Protein AF-A0A2I2M6R9-F1 (afdb_monomer)

Solvent-accessible surface area (backbone atoms only — not comparable to full-atom values): 4480 Å² total; per-residue (Å²): 116,74,59,61,57,50,50,54,51,51,53,51,49,55,50,50,53,51,21,51,52,34,47,76,66,69,40,89,59,17,65,57,50,38,50,52,51,52,48,45,43,61,69,48,51,45,55,52,51,49,51,64,70,54,65,76,61,60,57,64,77,71,54,88,44,74,68,57,54,47,51,55,53,54,67,72,76,110

Structure (mmCIF, N/CA/C/O backbone):
data_AF-A0A2I2M6R9-F1
#
_entry.id   AF-A0A2I2M6R9-F1
#
loop_
_atom_site.group_PDB
_atom_site.id
_atom_site.type_symbol
_atom_site.label_atom_id
_atom_site.label_alt_id
_atom_site.label_comp_id
_atom_site.label_asym_id
_atom_site.label_entity_id
_atom_site.label_seq_id
_atom_site.pdbx_PDB_ins_code
_atom_site.Cartn_x
_atom_site.Cartn_y
_atom_site.Cartn_z
_atom_site.occupancy
_atom_site.B_iso_or_equiv
_atom_site.auth_seq_id
_atom_site.auth_comp_id
_atom_site.auth_asym_id
_atom_site.auth_atom_id
_atom_site.pdbx_PDB_model_num
ATOM 1 N N . MET A 1 1 ? -17.074 -4.285 0.312 1.00 57.88 1 MET A N 1
ATOM 2 C CA . MET A 1 1 ? -16.065 -3.673 1.208 1.00 57.88 1 MET A CA 1
ATOM 3 C C . MET A 1 1 ? -14.731 -4.447 1.225 1.00 57.88 1 MET A C 1
ATOM 5 O O . MET A 1 1 ? -13.719 -3.837 0.916 1.00 57.88 1 MET A O 1
ATOM 9 N N . LYS A 1 2 ? -14.705 -5.785 1.386 1.00 64.50 2 LYS A N 1
ATOM 10 C CA . LYS A 1 2 ? -13.496 -6.607 1.102 1.00 64.50 2 LYS A CA 1
ATOM 11 C C . LYS A 1 2 ? -13.068 -6.591 -0.379 1.00 64.50 2 LYS A C 1
ATOM 13 O O . LYS A 1 2 ? -11.893 -6.746 -0.690 1.00 64.50 2 LYS A O 1
ATOM 18 N N . THR A 1 3 ? -14.027 -6.404 -1.287 1.00 74.44 3 THR A N 1
ATOM 19 C CA . THR A 1 3 ? -13.820 -6.466 -2.743 1.00 74.44 3 THR A CA 1
ATOM 20 C C . THR A 1 3 ? -12.986 -5.307 -3.283 1.00 74.44 3 THR A C 1
ATOM 22 O O . THR A 1 3 ? -12.085 -5.551 -4.068 1.00 74.44 3 THR A O 1
ATOM 25 N N . ALA A 1 4 ? -13.222 -4.071 -2.828 1.00 80.94 4 ALA A N 1
ATOM 26 C CA . ALA A 1 4 ? -12.469 -2.902 -3.294 1.00 80.94 4 ALA A CA 1
ATOM 27 C C . ALA A 1 4 ? -10.978 -3.010 -2.940 1.00 80.94 4 ALA A C 1
ATOM 29 O O . ALA A 1 4 ? -10.119 -2.791 -3.785 1.00 80.94 4 ALA A O 1
ATOM 30 N N . LEU A 1 5 ? -10.677 -3.447 -1.714 1.00 84.00 5 LEU A N 1
ATOM 31 C CA . LEU A 1 5 ? -9.306 -3.682 -1.268 1.00 84.00 5 LEU A CA 1
ATOM 32 C C . LEU A 1 5 ? -8.648 -4.852 -2.019 1.00 84.00 5 LEU A C 1
ATOM 34 O O . LEU A 1 5 ? -7.489 -4.748 -2.404 1.00 84.00 5 LEU A O 1
ATOM 38 N N . LYS A 1 6 ? -9.396 -5.935 -2.293 1.00 84.75 6 LYS A N 1
ATOM 39 C CA . LYS A 1 6 ? -8.928 -7.024 -3.171 1.00 84.75 6 LYS A CA 1
ATOM 40 C C . LYS A 1 6 ? -8.604 -6.528 -4.580 1.00 84.75 6 LYS A C 1
ATOM 42 O O . LYS A 1 6 ? -7.585 -6.927 -5.124 1.00 84.75 6 LYS A O 1
ATOM 47 N N . ILE A 1 7 ? -9.447 -5.670 -5.154 1.00 89.94 7 ILE A N 1
ATOM 48 C CA . ILE A 1 7 ? -9.234 -5.096 -6.488 1.00 89.94 7 ILE A CA 1
ATOM 49 C C . ILE A 1 7 ? -7.974 -4.223 -6.492 1.00 89.94 7 ILE A C 1
ATOM 51 O O . ILE A 1 7 ? -7.117 -4.428 -7.345 1.00 89.94 7 ILE A O 1
ATOM 55 N N . LEU A 1 8 ? -7.810 -3.326 -5.509 1.00 87.62 8 LEU A N 1
ATOM 56 C CA . LEU A 1 8 ? -6.584 -2.528 -5.352 1.00 87.62 8 LEU A CA 1
ATOM 57 C C . LEU A 1 8 ? -5.334 -3.411 -5.255 1.00 87.62 8 LEU A C 1
ATOM 59 O O . LEU A 1 8 ? -4.314 -3.121 -5.871 1.00 87.62 8 LEU A O 1
ATOM 63 N N . PHE A 1 9 ? -5.423 -4.501 -4.494 1.00 88.06 9 PHE A N 1
ATOM 64 C CA . PHE A 1 9 ? -4.313 -5.427 -4.313 1.00 88.06 9 PHE A CA 1
ATOM 65 C C . PHE A 1 9 ? -3.968 -6.194 -5.598 1.00 88.06 9 PHE A C 1
ATOM 67 O O . PHE A 1 9 ? -2.793 -6.356 -5.915 1.00 88.06 9 PHE A O 1
ATOM 74 N N . ILE A 1 10 ? -4.971 -6.617 -6.375 1.00 92.25 10 ILE A N 1
ATOM 75 C CA . ILE A 1 10 ? -4.762 -7.268 -7.679 1.00 92.25 10 ILE A CA 1
ATOM 76 C C . ILE A 1 10 ? -4.113 -6.297 -8.674 1.00 92.25 10 ILE A C 1
ATOM 78 O O . ILE A 1 10 ? -3.164 -6.675 -9.357 1.00 92.25 10 ILE A O 1
ATOM 82 N N . ILE A 1 11 ? -4.579 -5.046 -8.731 1.00 91.12 11 ILE A N 1
ATOM 83 C CA . ILE A 1 11 ? -3.986 -4.004 -9.584 1.00 91.12 11 ILE A CA 1
ATOM 84 C C . ILE A 1 11 ? -2.522 -3.770 -9.199 1.00 91.12 11 ILE A C 1
ATOM 86 O O . ILE A 1 11 ? -1.658 -3.715 -10.071 1.00 91.12 11 ILE A O 1
ATOM 90 N N . PHE A 1 12 ? -2.230 -3.692 -7.898 1.00 90.94 12 PHE A N 1
ATOM 91 C CA . PHE A 1 12 ? -0.864 -3.557 -7.400 1.00 90.94 12 PHE A CA 1
ATOM 92 C C . PHE A 1 12 ? 0.032 -4.738 -7.813 1.00 90.94 12 PHE A C 1
ATOM 94 O O . PHE A 1 12 ? 1.159 -4.525 -8.252 1.00 90.94 12 PHE A O 1
ATOM 101 N N . LEU A 1 13 ? -0.472 -5.973 -7.734 1.00 92.06 13 LEU A N 1
ATOM 102 C CA . LEU A 1 13 ? 0.246 -7.167 -8.193 1.00 92.06 13 LEU A CA 1
ATOM 103 C C . LEU A 1 13 ? 0.572 -7.095 -9.688 1.00 92.06 13 LEU A C 1
ATOM 105 O O . LEU A 1 13 ? 1.724 -7.289 -10.063 1.00 92.06 13 LEU A O 1
ATOM 109 N N . LEU A 1 14 ? -0.410 -6.766 -10.533 1.00 93.69 14 LEU A N 1
ATOM 110 C CA . LEU A 1 14 ? -0.201 -6.607 -11.979 1.00 93.69 14 LEU A CA 1
ATOM 111 C C . LEU A 1 14 ? 0.826 -5.510 -12.294 1.00 93.69 14 LEU A C 1
ATOM 113 O O . LEU A 1 14 ? 1.679 -5.691 -13.166 1.00 93.69 14 LEU A O 1
ATOM 117 N N . TRP A 1 15 ? 0.790 -4.401 -11.553 1.00 91.06 15 TRP A N 1
ATOM 118 C CA . TRP A 1 15 ? 1.790 -3.342 -11.666 1.00 91.06 15 TRP A CA 1
ATOM 119 C C . TRP A 1 15 ? 3.180 -3.858 -11.290 1.00 91.06 15 TRP A C 1
ATOM 121 O O . TRP A 1 15 ? 4.126 -3.638 -12.043 1.00 91.06 15 TRP A O 1
ATOM 131 N N . MET A 1 16 ? 3.321 -4.589 -10.180 1.00 89.25 16 MET A N 1
ATOM 132 C CA . MET A 1 16 ? 4.613 -5.146 -9.772 1.00 89.25 16 MET A CA 1
ATOM 133 C C . MET A 1 16 ? 5.165 -6.160 -10.775 1.00 89.25 16 MET A C 1
ATOM 135 O O . MET A 1 16 ? 6.352 -6.112 -11.084 1.00 89.25 16 MET A O 1
ATOM 139 N N . PHE A 1 17 ? 4.318 -7.017 -11.353 1.00 91.75 17 PHE A N 1
ATOM 140 C CA . PHE A 1 17 ? 4.737 -7.914 -12.433 1.00 91.75 17 PHE A CA 1
ATOM 141 C C . PHE A 1 17 ? 5.215 -7.138 -13.664 1.00 91.75 17 PHE A C 1
ATOM 143 O O . PHE A 1 17 ? 6.251 -7.471 -14.233 1.00 91.75 17 PHE A O 1
ATOM 150 N N . THR A 1 18 ? 4.507 -6.069 -14.037 1.00 88.81 18 THR A N 1
ATOM 151 C CA . THR A 1 18 ? 4.901 -5.199 -15.155 1.00 88.81 18 THR A CA 1
ATOM 152 C C . THR A 1 18 ? 6.229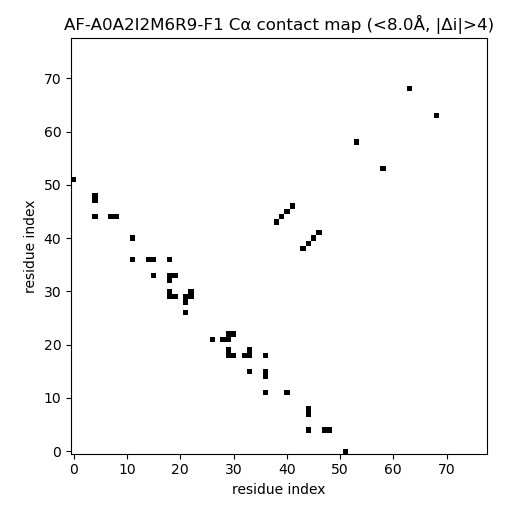 -4.499 -14.861 1.00 88.81 18 THR A C 1
ATOM 154 O O . THR A 1 18 ? 7.122 -4.494 -15.701 1.00 88.81 18 THR A O 1
ATOM 157 N N . GLY A 1 19 ? 6.401 -3.960 -13.651 1.00 86.81 19 GLY A N 1
ATOM 158 C CA . GLY A 1 19 ? 7.637 -3.313 -13.212 1.00 86.81 19 GLY A CA 1
ATOM 159 C C . GLY A 1 19 ? 8.829 -4.270 -13.204 1.00 86.81 19 GLY A C 1
ATOM 160 O O . GLY A 1 19 ? 9.891 -3.916 -13.706 1.00 86.81 19 GLY A O 1
ATOM 161 N N . ALA A 1 20 ? 8.639 -5.497 -12.711 1.00 87.50 20 ALA A N 1
ATOM 162 C CA . ALA A 1 20 ? 9.664 -6.539 -12.713 1.00 87.50 20 ALA A CA 1
ATOM 163 C C . ALA A 1 20 ? 10.033 -6.993 -14.135 1.00 87.50 20 ALA A C 1
ATOM 165 O O . ALA A 1 20 ? 11.211 -7.181 -14.436 1.00 87.50 20 ALA A O 1
ATOM 166 N N . TYR A 1 21 ? 9.047 -7.121 -15.029 1.00 88.56 21 TYR A N 1
ATOM 167 C CA . TYR A 1 21 ? 9.290 -7.431 -16.437 1.00 88.56 21 TYR A CA 1
ATOM 168 C C . TYR A 1 21 ? 10.099 -6.323 -17.125 1.00 88.56 21 TYR A C 1
ATOM 170 O O . TYR A 1 21 ? 11.105 -6.611 -17.768 1.00 88.56 21 TYR A O 1
ATOM 178 N N . LEU A 1 22 ? 9.726 -5.055 -16.917 1.00 85.88 22 LEU A N 1
ATOM 179 C CA . LEU A 1 22 ? 10.473 -3.899 -17.425 1.00 85.88 22 LEU A CA 1
ATOM 180 C C . LEU A 1 22 ? 11.911 -3.856 -16.884 1.00 85.88 22 LEU A C 1
ATOM 182 O O . LEU A 1 22 ? 12.829 -3.471 -17.614 1.00 85.88 22 LEU A O 1
ATOM 186 N N . LEU A 1 23 ? 12.113 -4.268 -15.628 1.00 84.94 23 LEU A N 1
ATOM 187 C CA . LEU A 1 23 ? 13.436 -4.329 -15.010 1.00 84.94 23 LEU A CA 1
ATOM 188 C C . LEU A 1 23 ? 14.334 -5.367 -15.683 1.00 84.94 23 LEU A C 1
ATOM 190 O O . LEU A 1 23 ? 15.494 -5.079 -15.955 1.00 84.94 23 LEU A O 1
ATOM 194 N N . ASN A 1 24 ? 13.782 -6.544 -15.993 1.00 83.62 24 ASN A N 1
ATOM 195 C CA . ASN A 1 24 ? 14.497 -7.599 -16.716 1.00 83.62 24 ASN A CA 1
ATOM 196 C C . ASN A 1 24 ? 14.864 -7.188 -18.146 1.00 83.62 24 ASN A C 1
ATOM 198 O O . ASN A 1 24 ? 15.843 -7.684 -18.689 1.00 83.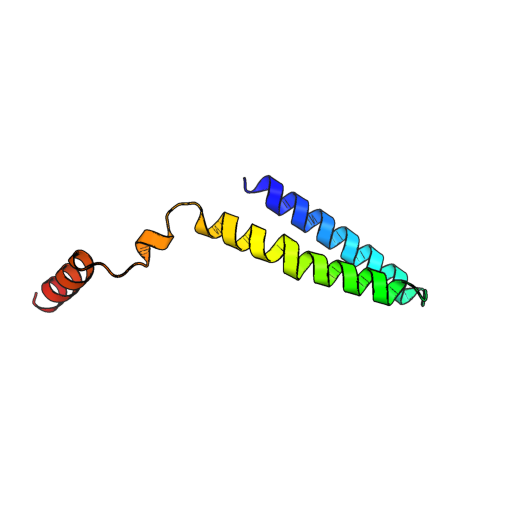62 24 ASN A O 1
ATOM 202 N N . THR A 1 25 ? 14.098 -6.284 -18.759 1.00 84.88 25 THR A N 1
ATOM 203 C CA . THR A 1 25 ? 14.415 -5.734 -20.087 1.00 84.88 25 THR A CA 1
ATOM 204 C C . THR A 1 25 ? 15.408 -4.564 -20.048 1.00 84.88 25 THR A C 1
ATOM 206 O O . THR A 1 25 ? 15.583 -3.903 -21.066 1.00 84.88 25 THR A O 1
ATOM 209 N N . GLU A 1 26 ? 16.007 -4.264 -18.884 1.00 79.00 26 GLU A N 1
ATOM 210 C CA . GLU A 1 26 ? 16.921 -3.129 -18.647 1.00 79.00 26 GLU A CA 1
ATOM 211 C C . GLU A 1 26 ? 16.375 -1.781 -19.150 1.00 79.00 26 GLU A C 1
ATOM 213 O O . GLU A 1 26 ? 17.112 -0.866 -19.522 1.00 79.00 26 GLU A O 1
ATOM 218 N N . HIS A 1 27 ? 15.048 -1.633 -19.155 1.00 77.56 27 HIS A N 1
ATOM 219 C CA . HIS A 1 27 ? 14.430 -0.426 -19.673 1.00 77.56 27 HIS A CA 1
ATOM 220 C C . HIS A 1 27 ? 14.723 0.734 -18.705 1.00 77.56 27 HIS A C 1
ATOM 222 O O . HIS A 1 27 ? 14.440 0.612 -17.510 1.00 77.56 27 HIS A O 1
ATOM 228 N N . PRO A 1 28 ? 15.198 1.903 -19.171 1.00 80.62 28 PRO A N 1
ATOM 229 C CA . PRO A 1 28 ? 15.610 3.009 -18.292 1.00 80.62 28 PRO A CA 1
ATOM 230 C C . PRO A 1 28 ? 14.488 3.546 -17.385 1.00 80.62 28 PRO A C 1
ATOM 232 O O . PRO A 1 28 ? 14.739 4.167 -16.357 1.00 80.62 28 PRO A O 1
ATOM 235 N N . ILE A 1 29 ? 13.232 3.282 -17.743 1.00 86.25 29 ILE A N 1
ATOM 236 C CA . ILE A 1 29 ? 12.033 3.736 -17.026 1.00 86.25 29 ILE A CA 1
ATOM 237 C C . ILE A 1 29 ? 11.609 2.718 -15.943 1.00 86.25 29 ILE A C 1
ATOM 239 O O . ILE A 1 29 ? 10.784 3.023 -15.082 1.00 86.25 29 ILE A O 1
ATOM 243 N N . ALA A 1 30 ? 12.195 1.516 -15.928 1.00 84.94 30 ALA A N 1
ATOM 244 C CA . ALA A 1 30 ? 11.795 0.421 -15.047 1.00 84.94 30 ALA A CA 1
ATOM 245 C C . ALA A 1 30 ? 11.922 0.772 -13.557 1.00 84.94 30 ALA A C 1
ATOM 247 O O . ALA A 1 30 ? 11.018 0.484 -12.771 1.00 84.94 30 ALA A O 1
ATOM 248 N N . GLN A 1 31 ? 13.002 1.459 -13.172 1.00 85.69 31 GLN A N 1
ATOM 249 C CA . GLN A 1 31 ? 13.208 1.902 -11.790 1.00 85.69 31 GLN A CA 1
ATOM 250 C C . GLN A 1 31 ? 12.144 2.914 -11.345 1.00 85.69 31 GLN A C 1
ATOM 252 O O . GLN A 1 31 ? 11.639 2.825 -10.227 1.00 85.69 31 GLN A O 1
ATOM 257 N N . ILE A 1 32 ? 11.748 3.833 -12.232 1.00 89.00 32 ILE A N 1
ATOM 258 C CA . ILE A 1 32 ? 10.709 4.833 -11.953 1.00 89.00 32 ILE A CA 1
ATOM 259 C C . ILE A 1 32 ? 9.345 4.149 -11.805 1.00 89.00 32 ILE A C 1
ATOM 261 O O . ILE A 1 32 ? 8.600 4.452 -10.875 1.00 89.00 32 ILE A O 1
ATOM 265 N N . VAL A 1 33 ? 9.029 3.190 -12.679 1.00 88.94 33 VAL A N 1
ATOM 266 C CA . VAL A 1 33 ? 7.760 2.441 -12.646 1.00 88.94 33 VAL A CA 1
ATOM 267 C C . VAL A 1 33 ? 7.657 1.566 -11.397 1.00 88.94 33 VAL A C 1
ATOM 269 O O . VAL A 1 33 ? 6.590 1.528 -10.780 1.00 88.94 33 VAL A O 1
ATOM 272 N N . MET A 1 34 ? 8.749 0.911 -10.984 1.00 88.94 34 MET A N 1
ATOM 273 C CA . MET A 1 34 ? 8.800 0.197 -9.704 1.00 88.94 34 MET A CA 1
ATOM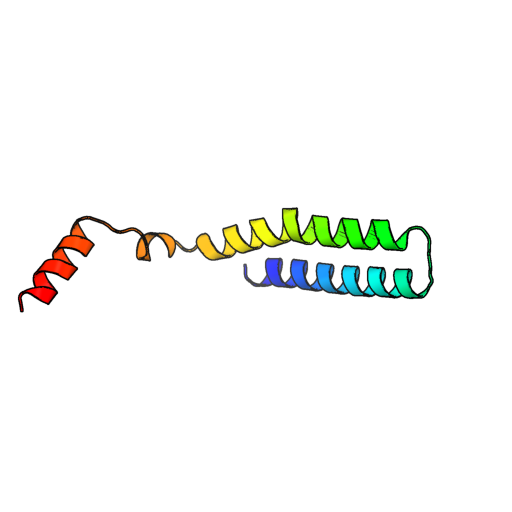 274 C C . MET A 1 34 ? 8.650 1.152 -8.518 1.00 88.94 34 MET A C 1
ATOM 276 O O . MET A 1 34 ? 7.844 0.885 -7.629 1.00 88.94 34 MET A O 1
ATOM 280 N N . GLY A 1 35 ? 9.377 2.274 -8.512 1.00 89.88 35 GLY A N 1
ATOM 281 C CA . GLY A 1 35 ? 9.304 3.274 -7.445 1.00 89.88 35 GLY A CA 1
ATOM 282 C C . GLY A 1 35 ? 7.898 3.852 -7.281 1.00 89.88 35 GLY A C 1
ATOM 283 O O . GLY A 1 35 ? 7.387 3.926 -6.165 1.00 89.88 35 GLY A O 1
ATOM 284 N N . LEU A 1 36 ? 7.222 4.168 -8.390 1.00 92.38 36 LEU A N 1
ATOM 285 C CA . LEU A 1 36 ? 5.819 4.591 -8.392 1.00 92.38 36 LEU A CA 1
ATOM 286 C C . LEU A 1 36 ? 4.881 3.506 -7.854 1.00 92.38 36 LEU A C 1
ATOM 288 O O . LEU A 1 36 ? 3.963 3.823 -7.100 1.00 92.38 36 LEU A O 1
ATOM 292 N N . GLY A 1 37 ? 5.128 2.234 -8.178 1.00 90.69 37 GLY A N 1
ATOM 293 C CA . GLY A 1 37 ? 4.378 1.110 -7.615 1.00 90.69 37 GLY A CA 1
ATOM 294 C C . GLY A 1 37 ? 4.530 1.010 -6.092 1.00 90.69 37 GLY A C 1
ATOM 295 O O . GLY A 1 37 ? 3.544 0.841 -5.374 1.00 90.69 37 GLY A O 1
ATOM 296 N N . VAL A 1 38 ? 5.748 1.186 -5.575 1.00 90.44 38 VAL A N 1
ATOM 297 C CA . VAL A 1 38 ? 6.015 1.199 -4.126 1.00 90.44 38 VAL A CA 1
ATOM 298 C C . VAL A 1 38 ? 5.375 2.416 -3.451 1.00 90.44 38 VAL A C 1
ATOM 300 O O . VAL A 1 38 ? 4.757 2.272 -2.398 1.00 90.44 38 VAL A O 1
ATOM 303 N N . LEU A 1 39 ? 5.442 3.601 -4.066 1.00 93.75 39 LEU A N 1
ATOM 304 C CA . LEU A 1 39 ? 4.764 4.800 -3.561 1.00 93.75 39 LEU A CA 1
ATOM 305 C C . LEU A 1 39 ? 3.246 4.611 -3.510 1.00 93.75 39 LEU A C 1
ATOM 307 O O . LEU A 1 39 ? 2.620 4.936 -2.503 1.00 93.75 39 LEU A O 1
ATOM 311 N N . TYR A 1 40 ? 2.654 4.026 -4.551 1.00 91.44 40 TYR A N 1
ATOM 312 C CA . TYR A 1 40 ? 1.240 3.661 -4.559 1.00 91.44 40 TYR A CA 1
ATOM 313 C C . TYR A 1 40 ? 0.898 2.729 -3.387 1.00 91.44 40 TYR A C 1
ATOM 315 O O . TYR A 1 40 ? -0.085 2.946 -2.675 1.00 91.44 40 TYR A O 1
ATOM 323 N N . MET A 1 41 ? 1.731 1.717 -3.134 1.00 89.88 41 MET A N 1
ATOM 324 C CA . MET A 1 41 ? 1.539 0.809 -2.005 1.00 89.88 41 MET A CA 1
ATOM 325 C C . MET A 1 41 ? 1.575 1.558 -0.664 1.00 89.88 41 MET A C 1
ATOM 327 O O . MET A 1 41 ? 0.688 1.374 0.170 1.00 89.88 41 MET A O 1
ATOM 331 N N . ALA A 1 42 ? 2.573 2.421 -0.470 1.00 91.81 42 ALA A N 1
ATOM 332 C CA . ALA A 1 42 ? 2.792 3.125 0.787 1.00 91.81 42 ALA A CA 1
ATOM 333 C C . ALA A 1 42 ? 1.716 4.185 1.075 1.00 91.81 42 ALA A C 1
ATOM 335 O O . ALA A 1 42 ? 1.219 4.256 2.197 1.00 91.81 42 ALA A O 1
ATOM 336 N N . PHE A 1 43 ? 1.334 4.982 0.073 1.00 92.81 43 PHE A N 1
ATOM 337 C CA . PHE A 1 43 ? 0.454 6.142 0.256 1.00 92.81 43 PHE A CA 1
ATOM 338 C C . PHE A 1 43 ? -1.020 5.877 -0.050 1.00 92.81 43 PHE A C 1
ATOM 340 O O . PHE A 1 43 ? -1.878 6.591 0.459 1.00 92.81 43 PHE A O 1
ATOM 347 N N . ILE A 1 44 ? -1.343 4.868 -0.861 1.00 89.88 44 ILE A N 1
ATOM 348 C CA . ILE A 1 44 ? -2.733 4.554 -1.220 1.00 89.88 44 ILE A CA 1
ATOM 349 C C . ILE A 1 44 ? -3.163 3.253 -0.557 1.00 89.88 44 ILE A C 1
ATOM 351 O O . ILE A 1 44 ? -4.134 3.232 0.200 1.00 89.88 44 ILE A O 1
ATOM 355 N N . LEU A 1 45 ? -2.432 2.163 -0.800 1.00 87.62 45 LEU A N 1
ATOM 356 C CA . LEU A 1 45 ? -2.852 0.846 -0.329 1.00 87.62 45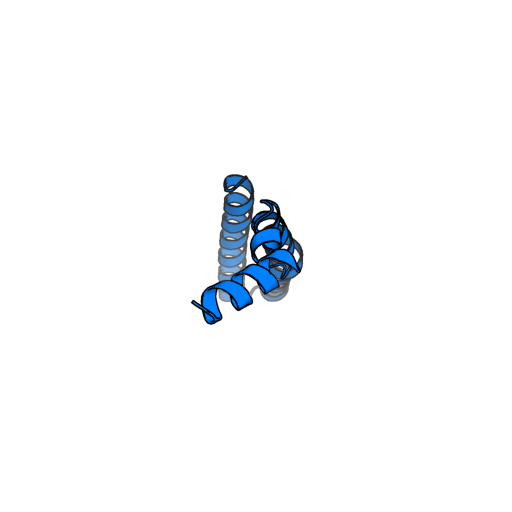 LEU A CA 1
ATOM 357 C C . LEU A 1 45 ? -2.798 0.749 1.202 1.00 87.62 45 LEU A C 1
ATOM 359 O O . LEU A 1 45 ? -3.764 0.285 1.806 1.00 87.62 45 LEU A O 1
ATOM 363 N N . MET A 1 46 ? -1.725 1.234 1.837 1.00 88.06 46 MET A N 1
ATOM 364 C CA . MET A 1 46 ? -1.550 1.164 3.294 1.00 88.06 46 MET A CA 1
ATOM 365 C C . MET A 1 46 ? -2.614 1.963 4.075 1.00 88.06 46 MET A C 1
ATOM 367 O O . MET A 1 46 ? -3.268 1.378 4.944 1.00 88.06 46 MET A O 1
ATOM 371 N N . PRO A 1 47 ? -2.880 3.251 3.774 1.00 88.94 47 PRO A N 1
ATOM 372 C CA . PRO A 1 47 ? -3.867 4.031 4.520 1.00 88.94 47 PRO A CA 1
ATOM 373 C C . PRO A 1 47 ? -5.293 3.522 4.309 1.00 88.94 47 PRO A C 1
ATOM 375 O O . PRO A 1 47 ? -6.065 3.440 5.263 1.00 88.94 47 PRO A O 1
ATOM 378 N N . ILE A 1 48 ? -5.635 3.103 3.084 1.00 88.00 48 ILE A N 1
ATOM 379 C CA . ILE A 1 48 ? -6.942 2.501 2.782 1.00 88.00 48 ILE A CA 1
ATOM 380 C C . ILE A 1 48 ? -7.103 1.169 3.520 1.00 88.00 48 ILE A C 1
ATOM 382 O O . ILE A 1 48 ? -8.175 0.894 4.063 1.00 88.00 48 ILE A O 1
ATOM 386 N N . PHE A 1 49 ? -6.049 0.350 3.577 1.00 85.12 49 PHE A N 1
ATOM 387 C CA . PHE A 1 49 ? -6.048 -0.911 4.315 1.00 85.12 49 PHE A CA 1
ATOM 388 C C . PHE A 1 49 ? -6.311 -0.689 5.809 1.00 85.12 49 PHE A C 1
ATOM 390 O O . PHE A 1 49 ? -7.177 -1.352 6.385 1.00 85.12 49 PHE A O 1
ATOM 397 N N . ILE A 1 50 ? -5.607 0.268 6.422 1.00 84.25 50 ILE A N 1
ATOM 398 C CA . ILE A 1 50 ? -5.783 0.645 7.829 1.00 84.25 50 ILE A CA 1
ATOM 399 C C . ILE A 1 50 ? -7.205 1.164 8.044 1.00 84.25 50 ILE A C 1
ATOM 401 O O . ILE A 1 50 ? -7.939 0.604 8.856 1.00 84.25 50 ILE A O 1
ATOM 405 N N . TYR A 1 51 ? -7.649 2.159 7.273 1.00 85.44 51 TYR 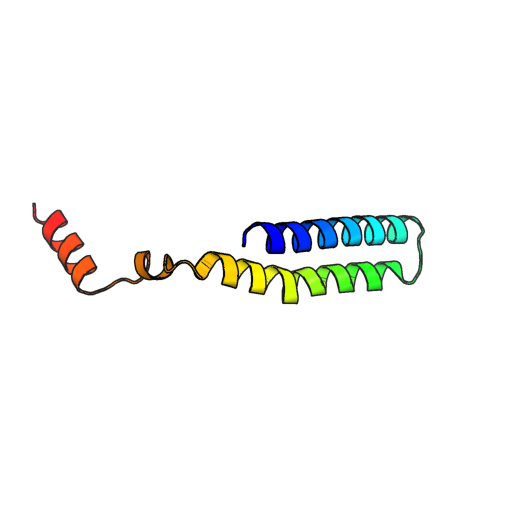A N 1
ATOM 406 C CA . TYR A 1 51 ? -9.000 2.705 7.397 1.00 85.44 51 TYR A CA 1
ATOM 407 C C . TYR A 1 51 ? -10.059 1.603 7.316 1.00 85.44 51 TYR A C 1
ATOM 409 O O . TYR A 1 51 ? -10.918 1.499 8.188 1.00 85.44 51 TYR A O 1
ATOM 417 N N . TYR A 1 52 ? -9.961 0.716 6.323 1.00 80.56 52 TYR A N 1
ATOM 418 C CA . TYR A 1 52 ? -10.898 -0.389 6.178 1.00 80.56 52 TYR A CA 1
ATOM 419 C C . TYR A 1 52 ? -10.873 -1.348 7.374 1.00 80.56 52 TYR A C 1
ATOM 421 O O . TYR A 1 52 ? -11.923 -1.804 7.823 1.00 80.56 52 TYR A O 1
ATOM 429 N N . ARG A 1 53 ? -9.688 -1.649 7.913 1.00 79.00 53 ARG A N 1
ATOM 430 C CA . ARG A 1 53 ? -9.542 -2.578 9.036 1.00 79.00 53 ARG A CA 1
ATOM 431 C C . ARG A 1 53 ? -10.052 -2.010 10.362 1.00 79.00 53 ARG A C 1
ATOM 433 O O . ARG A 1 53 ? -10.577 -2.780 11.166 1.00 79.00 53 ARG A O 1
ATOM 440 N N . TYR A 1 54 ? -9.915 -0.707 10.590 1.00 75.44 54 TYR A N 1
ATOM 441 C CA . TYR A 1 54 ? -10.313 -0.061 11.846 1.00 75.44 54 TYR A CA 1
ATOM 442 C C . TYR A 1 54 ? -11.726 0.554 11.816 1.00 75.44 54 TYR A C 1
ATOM 444 O O . TYR A 1 54 ? -12.238 0.913 12.874 1.00 75.44 54 TYR A O 1
ATOM 452 N N . LYS A 1 55 ? -12.388 0.616 10.648 1.00 71.88 55 LYS A N 1
ATOM 453 C CA . LYS A 1 55 ? -13.735 1.196 10.472 1.00 71.88 55 LYS A CA 1
ATOM 454 C C . LYS A 1 55 ? -14.858 0.481 11.240 1.00 71.88 55 LYS A C 1
ATOM 456 O O . LYS A 1 55 ? -15.831 1.126 11.602 1.00 71.88 55 LYS A O 1
ATOM 461 N N . ASP A 1 56 ? -14.731 -0.815 11.520 1.00 67.12 56 ASP A N 1
ATOM 462 C CA . ASP A 1 56 ? -15.793 -1.639 12.136 1.00 67.12 56 ASP A CA 1
ATOM 463 C C . ASP A 1 56 ? -15.865 -1.536 13.677 1.00 67.12 56 ASP A C 1
ATOM 465 O O . ASP A 1 56 ? -16.157 -2.514 14.362 1.00 67.12 56 ASP A O 1
ATOM 469 N N . ASP A 1 57 ? -15.543 -0.375 14.257 1.00 61.31 57 ASP A N 1
ATOM 470 C CA . ASP A 1 57 ? -15.690 -0.085 15.699 1.00 61.31 57 ASP A CA 1
ATOM 471 C C . ASP A 1 57 ? -14.887 -0.998 16.662 1.00 61.31 57 ASP A C 1
ATOM 473 O O . ASP A 1 57 ? -14.905 -0.833 17.883 1.00 61.31 57 ASP A O 1
ATOM 477 N N . LYS A 1 58 ? -14.091 -1.936 16.129 1.00 59.28 58 LYS A N 1
ATOM 478 C CA . LYS A 1 58 ? -13.234 -2.854 16.901 1.00 59.28 58 LYS A CA 1
ATOM 479 C C . LYS A 1 58 ? -12.151 -2.140 17.697 1.00 59.28 58 LYS A C 1
ATOM 481 O O . LYS A 1 58 ? -11.619 -2.733 18.630 1.00 59.28 58 LYS A O 1
ATOM 486 N N . TYR A 1 59 ? -11.838 -0.887 17.372 1.00 63.69 59 TYR A N 1
ATOM 487 C CA . TYR A 1 59 ? -10.920 -0.078 18.168 1.00 63.69 59 TYR A CA 1
ATOM 488 C C . TYR A 1 59 ? -11.455 0.127 19.595 1.00 63.69 59 TYR A C 1
ATOM 490 O O . TYR A 1 59 ? -10.675 0.057 20.540 1.00 63.69 59 TYR A O 1
ATOM 498 N N . LYS A 1 60 ? -12.782 0.237 19.779 1.00 62.09 60 LYS A N 1
ATOM 499 C CA . LYS A 1 60 ? -13.418 0.343 21.103 1.00 62.09 60 LYS A CA 1
ATOM 500 C C . LYS A 1 60 ? -13.147 -0.874 21.987 1.00 62.09 60 LYS A C 1
ATOM 502 O O . LYS A 1 60 ? -13.120 -0.748 23.205 1.00 62.09 60 LYS A O 1
ATOM 507 N N . LYS A 1 61 ? -12.877 -2.048 21.398 1.00 61.66 61 LYS A N 1
ATOM 508 C CA . LYS A 1 61 ? -12.486 -3.246 22.159 1.00 61.66 61 LYS A CA 1
ATOM 509 C C . LYS A 1 61 ? -11.108 -3.092 22.817 1.00 61.66 61 LYS A C 1
ATOM 511 O O . LYS A 1 61 ? -10.887 -3.710 23.857 1.00 61.66 61 LYS A O 1
ATOM 516 N N . TYR A 1 62 ? -10.226 -2.273 22.247 1.00 66.00 62 TYR A N 1
ATOM 517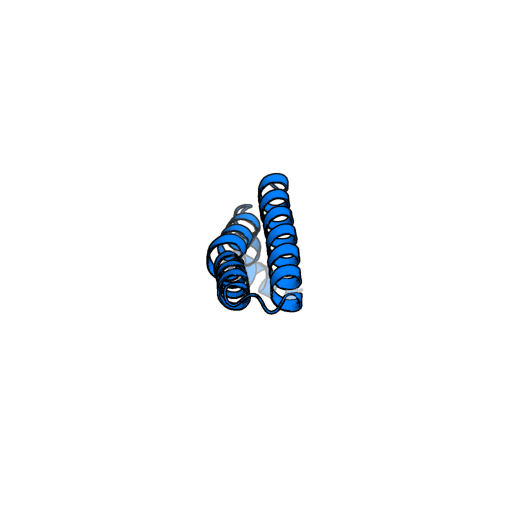 C CA . TYR A 1 62 ? -8.860 -2.037 22.727 1.00 66.00 62 TYR A CA 1
ATOM 518 C C . TYR A 1 62 ? -8.703 -0.731 23.517 1.00 66.00 62 TYR A C 1
ATOM 520 O O . TYR A 1 62 ? -7.641 -0.500 24.087 1.00 66.00 62 TYR A O 1
ATOM 528 N N . ILE A 1 63 ? -9.743 0.106 23.587 1.00 77.44 63 ILE A N 1
ATOM 529 C CA . ILE A 1 63 ? -9.762 1.254 24.497 1.00 77.44 63 ILE A CA 1
ATOM 530 C C . ILE A 1 63 ? -9.909 0.719 25.925 1.00 77.44 63 ILE A C 1
ATOM 532 O O . ILE A 1 63 ? -10.881 0.028 26.244 1.00 77.44 63 ILE A O 1
ATOM 536 N N . ILE A 1 64 ? -8.929 1.031 26.775 1.00 74.81 64 ILE A N 1
ATOM 537 C CA . ILE A 1 64 ? -9.047 0.852 28.220 1.00 74.81 64 ILE A CA 1
ATOM 538 C C . ILE A 1 64 ? -10.016 1.929 28.706 1.00 74.81 64 ILE A C 1
ATOM 540 O O . ILE A 1 64 ? -9.777 3.117 28.516 1.00 74.81 64 ILE A O 1
ATOM 544 N N . ASN A 1 65 ? -11.138 1.496 29.266 1.00 79.19 65 ASN A N 1
ATOM 545 C CA . ASN A 1 65 ? -12.146 2.364 29.862 1.00 79.19 65 ASN A CA 1
ATOM 546 C C . ASN A 1 65 ? -12.254 2.011 31.348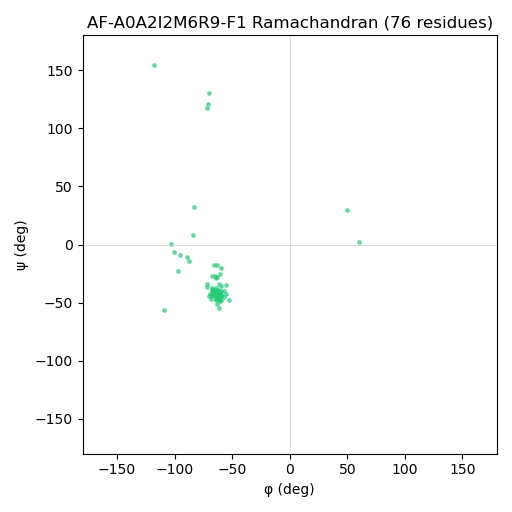 1.00 79.19 65 ASN A C 1
ATOM 548 O O . ASN A 1 65 ? -11.996 0.860 31.710 1.00 79.19 65 ASN A O 1
ATOM 552 N N . ASP A 1 66 ? -12.679 2.949 32.187 1.00 81.94 66 ASP A N 1
ATOM 553 C CA . ASP A 1 66 ? -12.732 2.778 33.646 1.00 81.94 66 ASP A CA 1
ATOM 554 C C . ASP A 1 66 ? -13.543 1.542 34.060 1.00 81.94 66 ASP A C 1
ATOM 556 O O . ASP A 1 66 ? -13.170 0.824 34.986 1.00 81.94 66 ASP A O 1
ATOM 560 N N . ASN A 1 67 ? -14.601 1.218 33.308 1.00 81.06 67 ASN A N 1
ATOM 561 C CA . ASN A 1 67 ? -15.405 0.010 33.519 1.00 81.06 67 ASN A CA 1
ATOM 562 C C . ASN A 1 67 ? -14.611 -1.289 33.291 1.00 81.06 67 ASN A C 1
ATOM 564 O O . ASN A 1 67 ? -14.783 -2.241 34.043 1.00 81.06 67 ASN A O 1
ATOM 568 N N . LYS A 1 68 ? -13.712 -1.327 32.295 1.00 80.19 68 LYS A N 1
ATOM 569 C CA . LYS A 1 68 ? -12.844 -2.493 32.049 1.00 80.19 68 LYS A CA 1
ATOM 570 C C . LYS A 1 68 ? -11.760 -2.636 33.108 1.00 80.19 68 LYS A C 1
ATOM 572 O O . LYS A 1 68 ? -11.408 -3.752 33.466 1.00 80.19 68 LYS A O 1
ATOM 577 N N . ILE A 1 69 ? -11.227 -1.512 33.592 1.00 83.75 69 ILE A N 1
ATOM 578 C CA . ILE A 1 69 ? -10.258 -1.513 34.692 1.00 83.75 69 ILE A CA 1
ATOM 579 C C . ILE A 1 69 ? -10.928 -2.066 35.955 1.00 83.75 69 ILE A C 1
ATOM 581 O O . ILE A 1 69 ? -10.355 -2.927 36.613 1.00 83.75 69 ILE A O 1
ATOM 585 N N . LYS A 1 70 ? -12.163 -1.636 36.251 1.00 85.25 70 LYS A N 1
ATOM 586 C CA . LYS A 1 70 ? -12.961 -2.187 37.355 1.00 85.25 70 LYS A CA 1
ATOM 587 C C . LYS A 1 70 ? -13.224 -3.684 37.211 1.00 85.25 70 LYS A C 1
ATOM 589 O O . LYS A 1 70 ? -12.960 -4.407 38.159 1.00 85.25 70 LYS A O 1
ATOM 594 N N . GLU A 1 71 ? -13.658 -4.158 36.041 1.00 85.69 71 GLU A N 1
ATOM 595 C CA . GLU A 1 71 ? -13.848 -5.599 35.796 1.00 85.69 71 GLU A CA 1
ATOM 596 C C . GLU A 1 71 ? -12.563 -6.408 36.023 1.00 85.69 71 GLU A C 1
ATOM 598 O O . GLU A 1 71 ? -12.623 -7.509 36.561 1.00 85.69 71 GLU A O 1
ATOM 603 N N . TRP A 1 72 ? -11.395 -5.900 35.614 1.00 86.12 72 TRP A N 1
ATOM 604 C CA . TRP A 1 72 ? -10.121 -6.594 35.838 1.00 86.12 72 TRP A CA 1
ATOM 605 C C . TRP A 1 72 ? -9.736 -6.651 37.314 1.00 86.12 72 TRP A C 1
ATOM 607 O O . TRP A 1 72 ? -9.207 -7.666 37.756 1.00 86.12 72 TRP A O 1
ATOM 617 N N . ILE A 1 73 ? -10.009 -5.581 38.062 1.00 86.50 73 ILE A N 1
ATOM 618 C CA . ILE A 1 73 ? -9.764 -5.526 39.505 1.00 86.50 73 ILE A CA 1
ATOM 619 C C . ILE A 1 73 ? -10.713 -6.481 40.241 1.00 86.50 73 ILE A C 1
ATOM 621 O O . ILE A 1 73 ? -10.242 -7.267 41.058 1.00 86.50 73 ILE A O 1
ATOM 625 N N . ASP A 1 74 ? -12.010 -6.475 39.926 1.00 85.62 74 ASP A N 1
ATOM 626 C CA . ASP A 1 74 ? -12.991 -7.366 40.563 1.00 85.62 74 ASP A CA 1
ATOM 627 C C . ASP A 1 74 ? -12.676 -8.846 40.296 1.00 85.62 74 ASP A C 1
ATOM 629 O O . ASP A 1 74 ? -12.588 -9.617 41.243 1.00 85.62 74 ASP A O 1
ATOM 633 N N . ASN A 1 75 ? -12.378 -9.231 39.046 1.00 85.12 75 ASN A N 1
ATOM 634 C CA . ASN A 1 75 ? -11.984 -1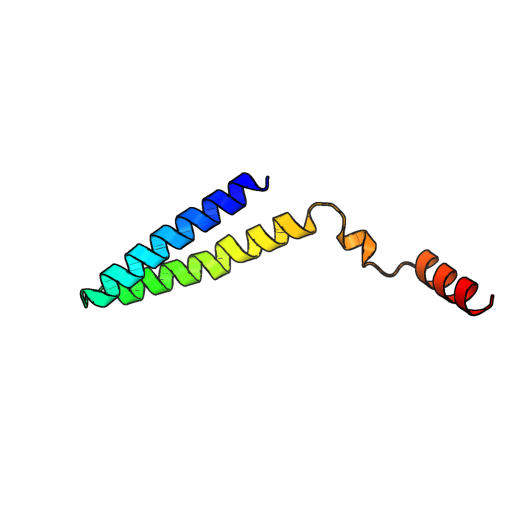0.612 38.714 1.00 85.12 75 ASN A CA 1
ATOM 635 C C . ASN A 1 75 ? -10.639 -11.042 39.332 1.00 85.12 75 ASN A C 1
ATOM 637 O O . ASN A 1 75 ? -10.326 -12.226 39.335 1.00 85.12 75 ASN A O 1
ATOM 641 N N . SER A 1 76 ? -9.798 -10.103 39.776 1.00 80.06 76 SER A N 1
ATOM 642 C CA . SER A 1 76 ? -8.524 -10.426 40.438 1.00 80.06 76 SER A CA 1
ATOM 643 C C . SER A 1 76 ? -8.654 -10.632 41.948 1.00 80.06 76 SER A C 1
ATOM 645 O O . SER A 1 76 ? -7.721 -11.134 42.572 1.00 80.06 76 SER A O 1
ATOM 647 N N . ASN A 1 77 ? -9.788 -10.223 42.522 1.00 74.50 77 ASN A N 1
ATOM 648 C CA . ASN A 1 77 ? -10.083 -10.308 43.951 1.00 7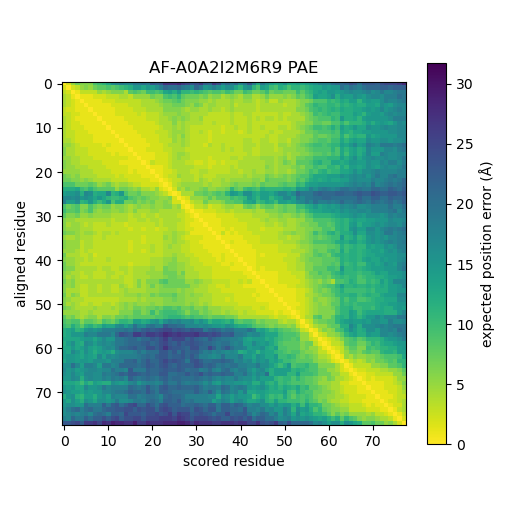4.50 77 ASN A CA 1
ATOM 649 C C . ASN A 1 77 ? -11.048 -11.462 44.296 1.00 74.50 77 ASN A C 1
ATOM 651 O O . ASN A 1 77 ? -11.383 -11.623 45.471 1.00 74.50 77 ASN A O 1
ATOM 655 N N . GLU A 1 78 ? -11.489 -12.228 43.294 1.00 60.25 78 GLU A N 1
ATOM 656 C CA . GLU A 1 78 ? -12.323 -13.437 43.399 1.00 60.25 78 GLU A CA 1
ATOM 657 C C . GLU A 1 78 ? -11.465 -14.700 43.208 1.00 60.25 78 GLU A C 1
ATOM 659 O O . GLU A 1 78 ? -11.658 -15.664 43.986 1.00 60.25 78 GLU A O 1
#

Mean predicted aligned error: 9.37 Å

Secondary structure (DSSP, 8-state):
-HHHHHHHHHHHHHHHHHHHHHHHTT-TTHHHHHHHHHHHIIIIIHHHHHHHHHSSSGGGGTS--HHHHHHHHHHH--

pLDDT: mean 82.72, std 9.25, range [57.88, 93.75]

Foldseek 3Di:
DVVVLVVLVVVLVVLCVVLVVCVVVVPPCSVVSVVVSVVCCVPPNVVVVVCVVPVPVCVVVVDDDPVVVVVVVVVVVD

Radius of gyration: 21.57 Å; Cα contacts (8 Å, |Δi|>4): 29; chains: 1; bounding box: 33×20×64 Å

Organism: NCBI:txid2781388

Sequence (78 aa):
MKTALKILFIIFLLWMFTGAYLLNTEHPIAQIVMGLGVLYMAFILMPIFIYYRYKDDKYKKYIINDNKIKEWIDNSNE